Protein AF-A0A2N1PW47-F1 (afdb_monomer_lite)

Secondary structure (DSSP, 8-state):
-HHHHHHHHH-HHHHH-SEEEE-TT--SSEEEEEEEEEETTEEEEEEEEEE-SSS-EE-----SEEEES-SEE-TT-EEEEEE-GGGGGG--

pLDDT: mean 95.73, std 5.23, range [57.31, 98.62]

Radius of gyration: 12.8 Å; chains: 1; bounding box: 29×20×34 Å

Structure (mmCIF, N/CA/C/O backbone):
data_AF-A0A2N1PW47-F1
#
_entry.id   AF-A0A2N1PW47-F1
#
loop_
_atom_site.group_PDB
_atom_site.id
_atom_site.type_symbol
_atom_site.label_atom_id
_atom_site.label_alt_id
_atom_site.label_comp_id
_atom_site.label_asym_id
_atom_site.label_entity_id
_atom_site.label_seq_id
_atom_site.pdbx_PDB_ins_code
_atom_site.Cartn_x
_atom_site.Cartn_y
_atom_site.Cartn_z
_atom_site.occupancy
_atom_site.B_iso_or_equiv
_atom_site.auth_seq_id
_atom_site.auth_comp_id
_atom_site.auth_asym_id
_atom_site.auth_atom_id
_atom_site.pdbx_PDB_model_num
ATOM 1 N N . MET A 1 1 ? -11.114 -8.186 -14.907 1.00 57.31 1 MET A N 1
ATOM 2 C CA . MET A 1 1 ? -11.603 -6.883 -14.402 1.00 57.31 1 MET A CA 1
ATOM 3 C C . MET A 1 1 ? -12.157 -7.004 -12.978 1.00 57.31 1 MET A C 1
ATOM 5 O O . MET A 1 1 ? -11.976 -6.084 -12.196 1.00 57.31 1 MET A O 1
ATOM 9 N N . ASP A 1 2 ? -12.701 -8.161 -12.581 1.00 75.75 2 ASP A N 1
ATOM 10 C CA . ASP A 1 2 ? -13.400 -8.311 -11.289 1.00 75.75 2 ASP A CA 1
ATOM 11 C C . ASP A 1 2 ? -12.502 -8.345 -10.039 1.00 75.75 2 ASP A C 1
ATOM 13 O O . ASP A 1 2 ? -12.936 -7.957 -8.957 1.00 75.75 2 ASP A O 1
ATOM 17 N N . ARG A 1 3 ? -11.225 -8.737 -10.170 1.00 90.56 3 ARG A N 1
ATOM 18 C CA . ARG A 1 3 ? -10.328 -8.923 -9.012 1.00 90.56 3 ARG A CA 1
ATOM 19 C C . ARG A 1 3 ? -10.047 -7.632 -8.233 1.00 90.56 3 ARG A C 1
ATOM 21 O O . ARG A 1 3 ? -10.077 -7.656 -7.011 1.00 90.56 3 ARG A O 1
ATOM 28 N N . MET A 1 4 ? -9.810 -6.508 -8.913 1.00 93.69 4 MET A N 1
ATOM 29 C CA . MET A 1 4 ? -9.560 -5.218 -8.243 1.00 93.69 4 MET A CA 1
ATOM 30 C C . MET A 1 4 ? -10.813 -4.675 -7.550 1.00 93.69 4 MET A C 1
ATOM 32 O O . MET A 1 4 ? -10.732 -4.107 -6.464 1.00 93.69 4 MET A O 1
ATOM 36 N N . ILE A 1 5 ? -11.982 -4.885 -8.161 1.00 95.56 5 ILE A N 1
ATOM 37 C CA . ILE A 1 5 ? -13.267 -4.498 -7.572 1.00 95.56 5 ILE A CA 1
ATOM 38 C C . ILE A 1 5 ? -13.511 -5.299 -6.293 1.00 95.56 5 ILE A C 1
ATOM 40 O O . ILE A 1 5 ? -13.937 -4.724 -5.294 1.00 95.56 5 ILE A O 1
ATOM 44 N N . GLN A 1 6 ? -13.221 -6.602 -6.316 1.00 96.06 6 GLN A N 1
ATOM 45 C CA . GLN A 1 6 ? -13.385 -7.466 -5.152 1.00 96.06 6 GLN A CA 1
ATOM 46 C C . GLN A 1 6 ? -12.429 -7.069 -4.020 1.00 96.06 6 GLN A C 1
ATOM 48 O O . GLN A 1 6 ? -12.890 -6.813 -2.914 1.00 96.06 6 GLN A O 1
ATOM 53 N N . ILE A 1 7 ? -11.139 -6.862 -4.320 1.00 97.00 7 ILE A N 1
ATOM 54 C CA . ILE A 1 7 ? -10.158 -6.370 -3.336 1.00 97.00 7 ILE A CA 1
ATOM 55 C C . ILE A 1 7 ? -10.632 -5.064 -2.697 1.00 97.00 7 ILE A C 1
ATOM 57 O O . ILE A 1 7 ? -10.597 -4.931 -1.479 1.00 97.00 7 ILE A O 1
ATOM 61 N N . ARG A 1 8 ? -11.128 -4.106 -3.487 1.00 96.31 8 ARG A N 1
ATOM 62 C CA . ARG A 1 8 ? -11.647 -2.851 -2.932 1.00 96.31 8 ARG A CA 1
ATOM 63 C C . ARG A 1 8 ? -12.847 -3.074 -2.006 1.00 96.31 8 ARG A C 1
ATOM 65 O O . ARG A 1 8 ? -12.928 -2.403 -0.987 1.00 96.31 8 ARG A O 1
ATOM 72 N N . LYS A 1 9 ? -13.780 -3.964 -2.359 1.00 96.19 9 LYS A N 1
ATOM 73 C CA . LYS A 1 9 ? -14.977 -4.247 -1.544 1.00 96.19 9 LYS A CA 1
ATOM 74 C C . LYS A 1 9 ? -14.640 -4.950 -0.230 1.00 96.19 9 LYS A C 1
ATOM 76 O O . LYS A 1 9 ? -15.270 -4.648 0.776 1.00 96.19 9 LYS A O 1
ATOM 81 N N . ASP A 1 10 ? -13.650 -5.835 -0.252 1.00 96.50 10 ASP A N 1
ATOM 82 C CA . ASP A 1 10 ? -13.260 -6.643 0.908 1.00 96.50 10 ASP A CA 1
ATOM 83 C C . ASP A 1 10 ? -12.348 -5.888 1.887 1.00 96.50 10 ASP A C 1
ATOM 85 O O . ASP A 1 10 ? -12.103 -6.365 2.990 1.00 96.50 10 ASP A O 1
ATOM 89 N N . ASN A 1 11 ? -11.853 -4.705 1.506 1.00 97.38 11 ASN A N 1
ATOM 90 C CA . ASN A 1 11 ? -10.914 -3.918 2.302 1.00 97.38 11 ASN A CA 1
ATOM 91 C C . ASN A 1 11 ? -11.491 -2.526 2.615 1.00 97.38 11 ASN A C 1
ATOM 93 O O . ASN A 1 11 ? -11.417 -1.622 1.771 1.00 97.38 11 ASN A O 1
ATOM 97 N N . PRO A 1 12 ? -12.057 -2.320 3.821 1.00 96.12 12 PRO A N 1
ATOM 98 C CA . PRO A 1 12 ? -12.636 -1.050 4.254 1.00 96.12 12 PRO A CA 1
ATOM 99 C C . PRO A 1 12 ? -11.741 0.174 4.041 1.00 96.12 12 PRO A C 1
ATOM 101 O O . PRO A 1 12 ? -12.252 1.216 3.638 1.00 96.12 12 PRO A O 1
ATOM 104 N N . ALA A 1 13 ? -10.421 0.063 4.205 1.00 97.44 13 ALA A N 1
ATOM 105 C CA . ALA A 1 13 ? -9.488 1.157 3.919 1.00 97.44 13 ALA A CA 1
ATOM 106 C C . ALA A 1 13 ? -9.550 1.629 2.457 1.00 97.44 13 ALA A C 1
ATOM 108 O O . ALA A 1 13 ? -9.546 2.829 2.178 1.00 97.44 13 ALA A O 1
ATOM 109 N N . LEU A 1 14 ? -9.699 0.705 1.507 1.00 96.75 14 LEU A N 1
ATOM 110 C CA . LEU A 1 14 ? -9.812 1.028 0.082 1.00 96.75 14 LEU A CA 1
ATOM 111 C C . LEU A 1 14 ? -11.214 1.517 -0.310 1.00 96.75 14 LEU A C 1
ATOM 113 O O . LEU A 1 14 ? -11.361 2.248 -1.297 1.00 96.75 14 LEU A O 1
ATOM 117 N N . MET A 1 15 ? -12.248 1.114 0.432 1.00 94.56 15 MET A N 1
ATOM 118 C CA . MET A 1 15 ? -13.639 1.485 0.158 1.00 94.56 15 MET A CA 1
ATOM 119 C C . MET A 1 15 ? -14.033 2.815 0.813 1.00 94.56 15 MET A C 1
ATOM 121 O O . MET A 1 15 ? -14.581 3.689 0.137 1.00 94.56 15 MET A O 1
ATOM 125 N N . TYR A 1 16 ? -13.717 2.954 2.100 1.00 94.06 16 TYR A N 1
ATOM 126 C CA . TYR A 1 16 ? -14.208 3.969 3.033 1.00 94.06 16 TYR A CA 1
ATOM 127 C C . TYR A 1 16 ? -13.090 4.691 3.800 1.00 94.06 16 TYR A C 1
ATOM 129 O O . TYR A 1 16 ? -13.407 5.499 4.668 1.00 94.06 16 TYR A O 1
ATOM 137 N N . GLY A 1 17 ? -11.810 4.406 3.516 1.00 86.19 17 GLY A N 1
ATOM 138 C CA . GLY A 1 17 ? -10.679 4.973 4.254 1.00 86.19 17 GLY A CA 1
ATOM 139 C C . GLY A 1 17 ? -10.779 6.487 4.385 1.00 86.19 17 GLY A C 1
ATOM 140 O O . GLY A 1 17 ? -10.858 7.184 3.368 1.00 86.19 17 GLY A O 1
ATOM 141 N N . ASN A 1 18 ? -10.810 6.943 5.636 1.00 86.88 18 ASN A N 1
ATOM 142 C CA . ASN A 1 18 ? -11.000 8.326 6.064 1.00 86.88 18 ASN A CA 1
ATOM 143 C C . ASN A 1 18 ? -9.673 9.072 6.268 1.00 86.88 18 ASN A C 1
ATOM 145 O O . ASN A 1 18 ? -9.694 10.275 6.516 1.00 86.88 18 ASN A O 1
ATOM 149 N N . TYR A 1 19 ? -8.544 8.379 6.111 1.00 94.25 19 TYR A N 1
ATOM 150 C CA . TYR A 1 19 ? -7.208 8.956 6.054 1.00 94.25 19 TYR A CA 1
ATOM 151 C C . TYR A 1 19 ? -6.480 8.509 4.781 1.00 94.25 19 TYR A C 1
ATOM 153 O O . TYR A 1 19 ? -6.636 7.371 4.313 1.00 94.25 19 TYR A O 1
ATOM 161 N N . PHE A 1 20 ? -5.730 9.440 4.199 1.00 96.19 20 PHE A N 1
ATOM 162 C CA . PHE A 1 20 ? -5.007 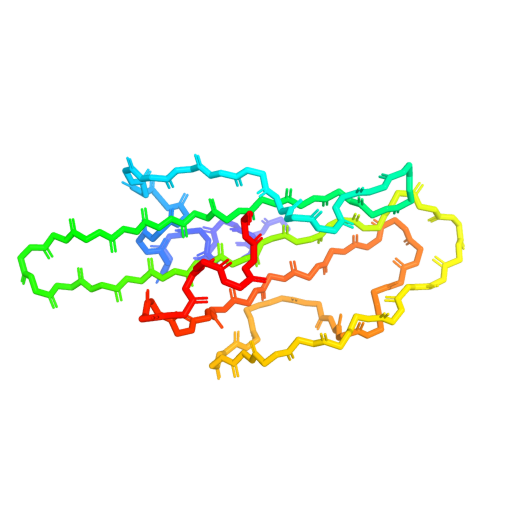9.290 2.943 1.00 96.19 20 PHE A CA 1
ATOM 163 C C . PHE A 1 20 ? -3.712 10.086 3.038 1.00 96.19 20 PHE A C 1
ATOM 165 O O . PHE A 1 20 ? -3.778 11.292 3.258 1.00 96.19 20 PHE A O 1
ATOM 172 N N . GLU A 1 21 ? -2.579 9.438 2.789 1.00 97.94 21 GLU A N 1
ATOM 173 C CA . GLU A 1 21 ? -1.282 10.107 2.678 1.00 97.94 21 GLU A CA 1
ATOM 174 C C . GLU A 1 21 ? -0.450 9.523 1.545 1.00 97.94 21 GLU A C 1
ATOM 176 O O . GLU A 1 21 ? -0.644 8.379 1.118 1.00 97.94 21 GLU A O 1
ATOM 181 N N . ALA A 1 22 ? 0.483 10.328 1.048 1.00 97.94 22 ALA A N 1
ATOM 182 C CA . ALA A 1 22 ? 1.471 9.870 0.085 1.00 97.94 22 ALA A CA 1
ATOM 183 C C . ALA A 1 22 ? 2.460 8.901 0.749 1.00 97.94 22 ALA A C 1
ATOM 185 O O . ALA A 1 22 ? 2.772 9.033 1.923 1.00 97.94 22 ALA A O 1
ATOM 186 N N . TYR A 1 23 ? 2.971 7.939 -0.017 1.00 97.69 23 TYR A N 1
ATOM 187 C CA . TYR A 1 23 ? 4.041 7.069 0.459 1.00 97.69 23 TYR A CA 1
ATOM 188 C C . TYR A 1 23 ? 5.367 7.841 0.591 1.00 97.69 23 TYR A C 1
ATOM 190 O O . TYR A 1 23 ? 5.783 8.521 -0.354 1.00 97.69 23 TYR A O 1
ATOM 198 N N . VAL A 1 24 ? 6.054 7.685 1.726 1.00 97.00 24 VAL A N 1
ATOM 199 C CA . VAL A 1 24 ? 7.272 8.443 2.074 1.00 97.00 24 VAL A CA 1
ATOM 200 C C . VAL A 1 24 ? 8.409 8.281 1.058 1.00 97.00 24 VAL A C 1
ATOM 202 O O . VAL A 1 24 ? 9.129 9.234 0.764 1.00 97.00 24 VAL A O 1
ATOM 205 N N . ASN A 1 25 ? 8.542 7.096 0.448 1.00 96.44 25 ASN A N 1
ATOM 206 C CA . ASN A 1 25 ? 9.613 6.798 -0.514 1.00 96.44 25 ASN A CA 1
ATOM 207 C C . ASN A 1 25 ? 9.163 6.927 -1.979 1.00 96.44 25 ASN A C 1
ATOM 209 O O . ASN A 1 25 ? 9.668 6.225 -2.858 1.00 96.44 25 ASN A O 1
ATOM 213 N N . ASN A 1 26 ? 8.206 7.811 -2.265 1.00 97.19 26 ASN A N 1
ATOM 214 C CA . ASN A 1 26 ? 7.818 8.128 -3.638 1.00 97.19 26 ASN A CA 1
ATOM 215 C C . ASN A 1 26 ? 8.991 8.705 -4.453 1.00 97.19 26 ASN A C 1
ATOM 217 O O . ASN A 1 26 ? 9.717 9.593 -4.012 1.00 97.19 26 ASN A O 1
ATOM 221 N N . THR A 1 27 ? 9.145 8.236 -5.693 1.00 96.81 27 THR A N 1
ATOM 222 C CA . THR A 1 27 ? 10.150 8.712 -6.662 1.00 96.81 27 THR A CA 1
ATOM 223 C C . THR A 1 27 ? 9.539 8.831 -8.062 1.00 96.81 27 THR A C 1
ATOM 225 O O . THR A 1 27 ? 8.366 8.533 -8.264 1.00 96.81 27 THR A O 1
ATOM 228 N N . SER A 1 28 ? 10.310 9.216 -9.084 1.00 96.06 28 SER A N 1
ATOM 229 C CA . SER A 1 28 ? 9.821 9.167 -10.473 1.00 96.06 28 SER A CA 1
ATOM 230 C C . SER A 1 28 ? 9.457 7.752 -10.949 1.00 96.06 28 SER A C 1
ATOM 232 O O . SER A 1 28 ? 8.692 7.617 -11.899 1.00 96.06 28 SER A O 1
ATOM 234 N N . ASN A 1 29 ? 10.006 6.712 -10.307 1.00 96.75 29 ASN A N 1
ATOM 235 C CA . ASN A 1 29 ? 9.870 5.316 -10.733 1.00 96.75 29 ASN A CA 1
ATOM 236 C C . ASN A 1 29 ? 8.878 4.523 -9.876 1.00 96.75 29 ASN A C 1
ATOM 238 O O . ASN A 1 29 ? 8.298 3.564 -10.374 1.00 96.75 29 ASN A O 1
ATOM 242 N N . ILE A 1 30 ? 8.669 4.911 -8.614 1.00 97.81 30 ILE A N 1
ATOM 243 C CA . ILE A 1 30 ? 7.689 4.293 -7.714 1.00 97.81 30 ILE A CA 1
ATOM 244 C C . ILE A 1 30 ? 6.758 5.371 -7.166 1.00 97.81 30 ILE A C 1
ATOM 246 O O . ILE A 1 30 ? 7.212 6.401 -6.672 1.00 97.81 30 ILE A O 1
ATOM 250 N N . GLN A 1 31 ? 5.455 5.145 -7.276 1.00 98.25 31 GLN A N 1
ATOM 251 C CA . GLN A 1 31 ? 4.429 6.039 -6.750 1.00 98.25 31 GLN A CA 1
ATOM 252 C C . GLN A 1 31 ? 3.442 5.242 -5.915 1.00 98.25 31 GLN A C 1
ATOM 254 O O . GLN A 1 31 ? 2.951 4.204 -6.346 1.00 98.25 31 GLN A O 1
ATOM 259 N N . GLY A 1 32 ? 3.123 5.736 -4.734 1.00 98.06 32 GLY A N 1
ATOM 260 C CA . GLY A 1 32 ? 2.283 5.043 -3.788 1.00 98.06 32 GLY A CA 1
ATOM 261 C C . GLY A 1 32 ? 1.613 5.969 -2.795 1.00 98.06 32 GLY A C 1
ATOM 262 O O . GLY A 1 32 ? 1.919 7.162 -2.693 1.00 98.06 32 GLY A O 1
ATOM 263 N N . TYR A 1 33 ? 0.661 5.389 -2.085 1.00 98.19 33 TYR A N 1
ATOM 264 C CA . TYR A 1 33 ? -0.131 6.062 -1.072 1.00 98.19 33 TYR A CA 1
ATOM 265 C C . TYR A 1 33 ? -0.639 5.054 -0.047 1.00 98.19 33 TYR A C 1
ATOM 267 O O . TYR A 1 33 ? -0.844 3.872 -0.350 1.00 98.19 33 TYR A O 1
ATOM 275 N N . LEU A 1 34 ? -0.884 5.552 1.158 1.00 98.19 34 LEU A N 1
ATOM 276 C CA . LEU A 1 34 ? -1.488 4.809 2.247 1.00 98.19 34 LEU A CA 1
ATOM 277 C C . LEU A 1 34 ? -2.958 5.216 2.391 1.00 98.19 34 LEU A C 1
ATOM 279 O O . LEU A 1 34 ? -3.309 6.397 2.381 1.00 98.19 34 LEU A O 1
ATOM 283 N N . ARG A 1 35 ? -3.838 4.222 2.511 1.00 97.75 35 ARG A N 1
ATOM 284 C CA . ARG A 1 35 ? -5.237 4.393 2.914 1.00 97.75 35 ARG A CA 1
ATOM 285 C C . ARG A 1 35 ? -5.413 3.807 4.294 1.00 97.75 35 ARG A C 1
ATOM 287 O O . ARG A 1 35 ? -5.061 2.652 4.511 1.00 97.75 35 ARG A O 1
ATOM 294 N N . TYR A 1 36 ? -6.033 4.562 5.182 1.00 97.38 36 TYR A N 1
ATOM 295 C CA . TYR A 1 36 ? -6.331 4.088 6.522 1.00 97.38 36 TYR A CA 1
ATOM 296 C C . TYR A 1 36 ? -7.802 4.306 6.867 1.00 97.38 36 TYR A C 1
ATOM 298 O O . TYR A 1 36 ? -8.437 5.266 6.417 1.00 97.38 36 TYR A O 1
ATOM 306 N N . PHE A 1 37 ? -8.351 3.349 7.606 1.00 97.00 37 PHE A N 1
ATOM 307 C CA . PHE A 1 37 ? -9.723 3.330 8.077 1.00 97.00 37 PHE A CA 1
ATOM 308 C C . PHE A 1 37 ? -9.759 2.955 9.550 1.0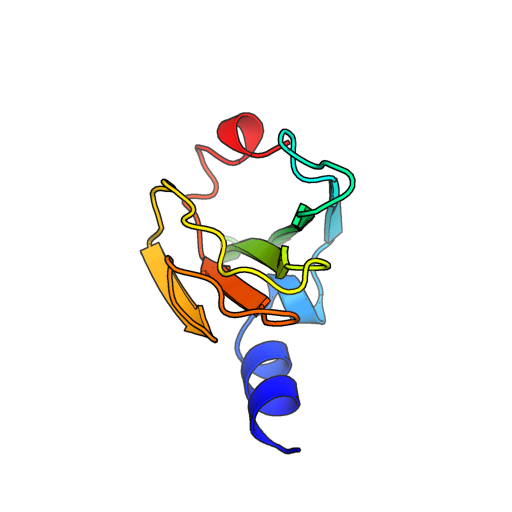0 97.00 37 PHE A C 1
ATOM 310 O O . PHE A 1 37 ? -9.199 1.932 9.940 1.00 97.00 37 PHE A O 1
ATOM 317 N N . THR A 1 38 ? -10.490 3.748 10.331 1.00 94.50 38 THR A N 1
ATOM 318 C CA . THR A 1 38 ? -10.838 3.430 11.715 1.00 94.50 38 THR A CA 1
ATOM 319 C C . THR A 1 38 ? -12.295 3.783 11.993 1.00 94.50 38 THR A C 1
ATOM 321 O O . THR A 1 38 ? -12.730 4.913 11.740 1.00 94.50 38 THR A O 1
ATOM 324 N N . TYR A 1 39 ? -13.075 2.805 12.457 1.00 93.38 39 TYR A N 1
ATOM 325 C CA . TYR A 1 39 ? -14.476 2.987 12.846 1.00 93.38 39 TYR A CA 1
ATOM 326 C C . TYR A 1 39 ? -14.955 1.832 13.735 1.00 93.38 39 TYR A C 1
ATOM 328 O O . TYR A 1 39 ? -14.744 0.673 13.397 1.00 93.38 39 TYR A O 1
ATOM 336 N N . GLU A 1 40 ? -15.620 2.138 14.855 1.00 90.62 40 GLU A N 1
ATOM 337 C CA . GLU A 1 40 ? -16.225 1.148 15.775 1.00 90.62 40 GLU A CA 1
ATOM 338 C C . GLU A 1 40 ? -15.300 -0.028 16.166 1.00 90.62 40 GLU A C 1
ATOM 340 O O . GLU A 1 40 ? -15.731 -1.168 16.312 1.00 90.62 40 GLU A O 1
ATOM 345 N N . GLY A 1 41 ? -14.006 0.252 16.358 1.00 87.69 41 GLY A N 1
ATOM 346 C CA . GLY A 1 41 ? -13.008 -0.755 16.738 1.00 87.69 41 GLY A CA 1
ATOM 347 C C . GLY A 1 41 ? -12.480 -1.603 15.577 1.00 87.69 41 GLY A C 1
ATOM 348 O O . GLY A 1 41 ? -11.629 -2.460 15.802 1.00 87.69 41 GLY A O 1
ATOM 349 N N . LEU A 1 42 ? -12.942 -1.361 14.346 1.00 91.56 42 LEU A N 1
ATOM 350 C CA . LEU A 1 42 ? -12.309 -1.874 13.138 1.00 91.56 42 LEU A CA 1
ATOM 351 C C . LEU A 1 42 ? -11.227 -0.903 12.681 1.00 91.56 42 LEU A C 1
ATOM 353 O O . LEU A 1 42 ? -11.501 0.279 12.472 1.00 91.56 42 LEU A O 1
ATOM 357 N N . GLU A 1 43 ? -10.029 -1.429 12.471 1.00 95.62 43 GLU A N 1
ATOM 358 C CA . GLU A 1 43 ? -8.867 -0.667 12.046 1.00 95.62 43 GLU A CA 1
ATOM 359 C C . GLU A 1 43 ? -8.171 -1.386 10.886 1.00 95.62 43 GLU A C 1
ATOM 361 O O . GLU A 1 43 ? -7.923 -2.590 10.952 1.00 95.62 43 GLU A O 1
ATOM 366 N N . GLN A 1 44 ? -7.900 -0.671 9.794 1.00 97.69 44 GLN A N 1
ATOM 367 C CA . GLN A 1 44 ? -7.206 -1.230 8.635 1.00 97.69 44 GLN A CA 1
ATOM 368 C C . GLN A 1 44 ? -6.355 -0.161 7.948 1.00 97.69 44 GLN A C 1
ATOM 370 O O . GLN A 1 44 ? -6.865 0.894 7.572 1.00 97.69 44 GLN A O 1
ATOM 375 N N . ALA A 1 45 ? -5.080 -0.474 7.713 1.00 97.94 45 ALA A N 1
ATOM 376 C CA . ALA A 1 45 ? -4.174 0.302 6.873 1.00 97.94 45 ALA A CA 1
ATOM 377 C C . ALA A 1 45 ? -3.800 -0.508 5.624 1.00 97.94 45 ALA A C 1
ATOM 379 O O . ALA A 1 45 ? -3.469 -1.690 5.716 1.00 97.94 45 ALA A O 1
ATOM 380 N N . VAL A 1 46 ? -3.867 0.122 4.452 1.00 98.50 46 VAL A N 1
ATOM 381 C CA . VAL A 1 46 ? -3.509 -0.475 3.160 1.00 98.50 46 VAL A CA 1
ATOM 382 C C . VAL A 1 46 ? -2.520 0.431 2.445 1.00 98.50 46 VAL A C 1
ATOM 384 O O . VAL A 1 46 ? -2.828 1.592 2.170 1.00 98.50 46 VAL A O 1
ATOM 387 N N . LEU A 1 47 ? -1.360 -0.121 2.101 1.00 98.50 47 LEU A N 1
ATOM 388 C CA . LEU A 1 47 ? -0.359 0.530 1.267 1.00 98.50 47 LEU A CA 1
ATOM 389 C C . LEU A 1 47 ? -0.531 0.071 -0.184 1.00 98.50 47 LEU A C 1
ATOM 391 O O . LEU A 1 47 ? -0.615 -1.127 -0.473 1.00 98.50 47 LEU A O 1
ATOM 395 N N . VAL A 1 48 ? -0.583 1.037 -1.098 1.00 98.44 48 VAL A N 1
ATOM 396 C CA . VAL A 1 48 ? -0.656 0.805 -2.543 1.00 98.44 48 VAL A CA 1
ATOM 397 C C . VAL A 1 48 ? 0.587 1.393 -3.186 1.00 98.44 48 VAL A C 1
ATOM 399 O O . VAL A 1 48 ? 0.830 2.588 -3.044 1.00 98.44 48 VAL A O 1
ATOM 402 N N . LEU A 1 49 ? 1.342 0.576 -3.920 1.00 98.62 49 LEU A N 1
ATOM 403 C CA . LEU A 1 49 ? 2.523 1.000 -4.670 1.00 98.62 49 LEU A CA 1
ATOM 404 C C . LEU A 1 49 ? 2.364 0.661 -6.156 1.00 98.62 49 LEU A C 1
ATOM 406 O O . LEU A 1 49 ? 1.896 -0.419 -6.522 1.00 98.62 49 LEU A O 1
ATOM 410 N N . HIS A 1 50 ? 2.804 1.571 -7.015 1.00 98.56 50 HIS A N 1
ATOM 411 C CA . HIS A 1 50 ? 2.805 1.458 -8.467 1.00 98.56 50 HIS A CA 1
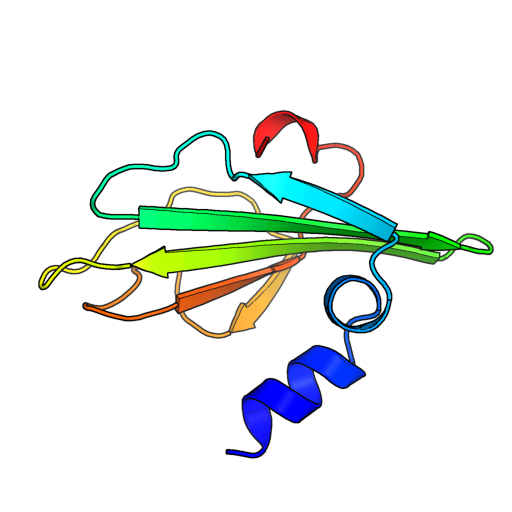ATOM 412 C C . HIS A 1 50 ? 4.219 1.680 -8.992 1.00 98.56 50 HIS A C 1
ATOM 414 O O . HIS A 1 50 ? 4.819 2.730 -8.754 1.00 98.56 50 HIS A O 1
ATOM 420 N N . ASN A 1 51 ? 4.731 0.708 -9.743 1.00 98.50 51 ASN A N 1
ATOM 421 C CA . ASN A 1 51 ? 5.959 0.877 -10.505 1.00 98.50 51 ASN A CA 1
ATOM 422 C C . ASN A 1 51 ? 5.613 1.592 -11.815 1.00 98.50 51 ASN A C 1
ATOM 424 O O . ASN A 1 51 ? 4.766 1.125 -12.568 1.00 98.50 51 ASN A O 1
ATOM 428 N N . LEU A 1 52 ? 6.237 2.736 -12.075 1.00 98.25 52 LEU A N 1
ATOM 429 C CA . LEU A 1 52 ? 6.045 3.541 -13.286 1.00 98.25 52 LEU A CA 1
ATOM 430 C C . LEU A 1 52 ? 7.189 3.372 -14.296 1.00 98.25 52 LEU A C 1
ATOM 432 O O . LEU A 1 52 ? 7.206 4.040 -15.331 1.00 98.25 52 LEU A O 1
ATOM 436 N N . SER A 1 53 ? 8.146 2.495 -14.000 1.00 97.94 53 SER A N 1
ATOM 437 C CA . SER A 1 53 ? 9.313 2.226 -14.834 1.00 97.94 53 SER A CA 1
ATOM 438 C C . SER A 1 53 ? 9.152 0.968 -15.697 1.00 97.94 53 SER A C 1
ATOM 440 O O . SER A 1 53 ? 8.204 0.192 -15.544 1.00 97.94 53 SER A O 1
ATOM 442 N N . GLN A 1 54 ? 10.091 0.794 -16.632 1.00 98.06 54 GLN A N 1
ATOM 443 C CA . GLN A 1 54 ? 10.198 -0.384 -17.504 1.00 98.06 54 GLN A CA 1
ATOM 444 C C . GLN A 1 54 ? 10.950 -1.552 -16.860 1.00 98.06 54 GLN A C 1
ATOM 446 O O . GLN A 1 54 ? 10.915 -2.656 -17.399 1.00 98.06 54 GLN A O 1
ATOM 451 N N . ASP A 1 55 ? 11.604 -1.313 -15.727 1.00 98.06 55 ASP A N 1
ATOM 452 C CA . ASP A 1 55 ? 12.349 -2.317 -14.976 1.00 98.06 55 ASP A CA 1
ATOM 453 C C . ASP A 1 55 ? 11.513 -2.791 -13.785 1.00 98.06 55 ASP A C 1
ATOM 455 O O . ASP A 1 55 ? 10.561 -2.118 -13.382 1.00 98.06 55 ASP A O 1
ATOM 459 N N . SER A 1 56 ? 11.830 -3.954 -13.213 1.00 97.88 56 SER A N 1
ATOM 460 C CA . SER A 1 56 ? 11.204 -4.356 -11.953 1.00 97.88 56 SER A CA 1
ATOM 461 C C . SER A 1 56 ? 11.759 -3.536 -10.785 1.00 97.88 56 SER A C 1
ATOM 463 O O . SER A 1 56 ? 12.867 -2.998 -10.845 1.00 97.88 56 SER A O 1
ATOM 465 N N . TYR A 1 57 ? 10.965 -3.403 -9.726 1.00 97.44 57 TYR A N 1
ATOM 466 C CA . TYR A 1 57 ? 11.329 -2.638 -8.542 1.00 97.44 57 TYR A CA 1
ATOM 467 C C . TYR A 1 57 ? 11.084 -3.482 -7.295 1.00 97.44 57 TYR A C 1
ATOM 469 O O . TYR A 1 57 ? 9.936 -3.768 -6.951 1.00 97.44 57 TYR A O 1
ATOM 477 N N . LEU A 1 58 ? 12.165 -3.869 -6.617 1.00 97.38 58 LEU A N 1
ATOM 478 C CA . LEU A 1 58 ? 12.092 -4.597 -5.356 1.00 97.38 58 LEU A CA 1
ATOM 479 C C . LEU A 1 58 ? 11.816 -3.626 -4.209 1.00 97.38 58 LEU A C 1
ATOM 481 O O . LEU A 1 58 ? 12.588 -2.698 -3.972 1.00 97.38 58 LEU A O 1
ATOM 485 N N . VAL A 1 59 ? 10.731 -3.875 -3.486 1.00 94.44 59 VAL A N 1
ATOM 486 C CA . VAL A 1 59 ? 10.359 -3.132 -2.283 1.00 94.44 59 VAL A CA 1
ATOM 487 C C . VAL A 1 59 ? 10.641 -4.001 -1.060 1.00 94.44 59 VAL A C 1
ATOM 489 O O . VAL A 1 59 ? 10.203 -5.149 -0.998 1.00 94.44 59 VAL A O 1
ATOM 492 N N . ASP A 1 60 ? 11.349 -3.436 -0.085 1.00 94.06 60 ASP A N 1
ATOM 493 C CA . ASP A 1 60 ? 11.547 -4.029 1.238 1.00 94.06 60 ASP A CA 1
ATOM 494 C C . ASP A 1 60 ? 10.598 -3.348 2.233 1.00 94.06 60 ASP A C 1
ATOM 496 O O . ASP A 1 60 ? 10.828 -2.210 2.644 1.00 94.06 60 ASP A O 1
ATOM 500 N N . ILE A 1 61 ? 9.471 -4.002 2.524 1.00 94.56 61 ILE A N 1
ATOM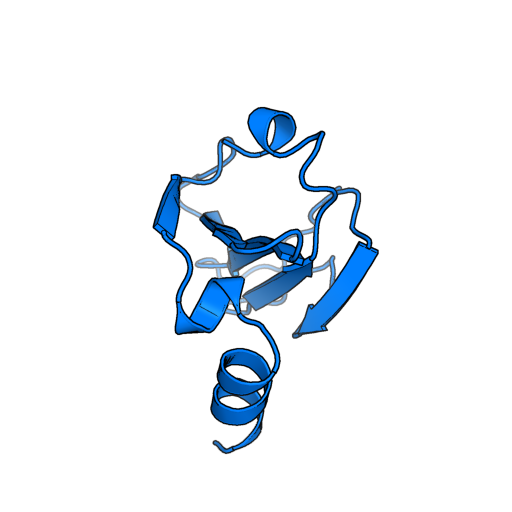 501 C CA . ILE A 1 61 ? 8.452 -3.530 3.469 1.00 94.56 61 ILE A CA 1
ATOM 502 C C . ILE A 1 61 ? 7.926 -4.696 4.301 1.00 94.56 61 ILE A C 1
ATOM 504 O O . ILE A 1 61 ? 7.738 -5.807 3.797 1.00 94.56 61 ILE A O 1
ATOM 508 N N . GLU A 1 62 ? 7.613 -4.419 5.562 1.00 96.12 62 GLU A N 1
ATOM 509 C CA . GLU A 1 62 ? 6.853 -5.341 6.396 1.00 96.12 62 GLU A CA 1
ATOM 510 C C . GLU A 1 62 ? 5.359 -5.206 6.075 1.00 96.12 62 GLU A C 1
ATOM 512 O O . GLU A 1 62 ? 4.818 -4.106 5.972 1.00 96.12 62 GLU A O 1
ATOM 517 N N . TYR A 1 63 ? 4.672 -6.332 5.900 1.00 97.62 63 TYR A N 1
ATOM 518 C CA . TYR A 1 63 ? 3.240 -6.351 5.619 1.00 97.62 63 TYR A CA 1
ATOM 519 C C . TYR A 1 63 ? 2.547 -7.484 6.372 1.00 97.62 63 TYR A C 1
ATOM 521 O O . TYR A 1 63 ? 3.171 -8.488 6.716 1.00 97.62 63 TYR A O 1
ATOM 529 N N . LEU A 1 64 ? 1.249 -7.313 6.617 1.00 97.88 64 LEU A N 1
ATOM 530 C CA . LEU A 1 64 ? 0.408 -8.329 7.248 1.00 97.88 64 LEU A CA 1
ATOM 531 C C . LEU A 1 64 ? -0.141 -9.293 6.190 1.00 97.88 64 LEU A C 1
ATOM 533 O O . LEU A 1 64 ? 0.114 -10.492 6.259 1.00 97.88 64 LEU A O 1
ATOM 537 N N . ASP A 1 65 ? -0.812 -8.760 5.164 1.00 98.00 65 ASP A N 1
ATOM 538 C CA . ASP A 1 65 ? -1.387 -9.540 4.068 1.00 98.00 65 ASP A CA 1
ATOM 539 C C . ASP A 1 65 ? -1.039 -8.957 2.696 1.00 98.00 65 ASP A C 1
ATOM 541 O O . ASP A 1 65 ? -1.133 -7.751 2.452 1.00 98.00 65 ASP A O 1
ATOM 545 N N . LEU A 1 66 ? -0.703 -9.843 1.757 1.00 98.00 66 LEU A N 1
ATOM 546 C CA . LEU A 1 66 ? -0.519 -9.509 0.348 1.00 98.00 66 LEU A CA 1
ATOM 547 C C . LEU A 1 66 ? -1.859 -9.592 -0.388 1.00 98.00 66 LEU A C 1
ATOM 549 O O . LEU A 1 66 ? -2.341 -10.679 -0.711 1.00 98.00 66 LEU A O 1
ATOM 553 N N . LEU A 1 67 ? -2.452 -8.439 -0.697 1.00 98.06 67 LEU A N 1
ATOM 554 C CA . LEU A 1 67 ? -3.741 -8.366 -1.391 1.00 98.06 67 LEU A CA 1
ATOM 555 C C . LEU A 1 67 ? -3.577 -8.531 -2.911 1.00 98.06 67 LEU A C 1
ATOM 557 O O . LEU A 1 67 ? -4.418 -9.145 -3.580 1.00 98.06 67 LEU A O 1
ATOM 561 N N . TYR A 1 68 ? -2.492 -7.989 -3.475 1.00 98.06 68 TYR A N 1
ATOM 562 C CA . TYR A 1 68 ? -2.189 -8.078 -4.903 1.00 98.06 68 TYR A CA 1
ATOM 563 C C . TYR A 1 68 ? -0.712 -7.827 -5.216 1.00 98.06 68 TYR A C 1
ATOM 565 O O . TYR A 1 68 ? -0.083 -6.980 -4.593 1.00 98.06 68 TYR A O 1
ATOM 573 N N . GLY A 1 69 ? -0.207 -8.485 -6.262 1.00 97.19 69 GLY A N 1
ATOM 574 C CA . GLY A 1 69 ? 1.141 -8.267 -6.781 1.00 97.19 69 GLY A CA 1
ATOM 575 C C . GLY A 1 69 ? 2.199 -9.095 -6.059 1.00 97.19 69 GLY A C 1
ATOM 576 O O . GLY A 1 69 ? 1.917 -10.198 -5.594 1.00 97.19 69 GLY A O 1
ATOM 577 N N . THR A 1 70 ? 3.416 -8.562 -6.018 1.00 97.75 70 THR A N 1
ATOM 578 C CA . THR A 1 70 ? 4.627 -9.160 -5.435 1.00 97.75 70 THR A CA 1
ATOM 579 C C . THR A 1 70 ? 5.544 -8.044 -4.931 1.00 97.75 70 THR A C 1
ATOM 581 O O . THR A 1 70 ? 5.447 -6.920 -5.419 1.00 97.75 70 THR A O 1
ATOM 584 N N . LEU A 1 71 ? 6.443 -8.341 -3.983 1.00 97.56 71 LEU A N 1
ATOM 585 C CA . LEU A 1 71 ? 7.437 -7.367 -3.497 1.00 97.56 71 LEU A CA 1
ATOM 586 C C . LEU A 1 71 ? 8.440 -6.944 -4.580 1.00 97.56 71 LEU A C 1
ATOM 588 O O . LEU A 1 71 ? 8.895 -5.807 -4.583 1.00 97.56 71 LEU A O 1
ATOM 592 N N . ASP A 1 72 ? 8.758 -7.840 -5.516 1.00 98.19 72 ASP A N 1
ATOM 593 C CA . ASP A 1 72 ? 9.416 -7.485 -6.775 1.00 98.19 72 ASP A CA 1
ATOM 594 C C . ASP A 1 72 ? 8.335 -7.030 -7.761 1.00 98.19 72 ASP A C 1
ATOM 596 O O . ASP A 1 72 ? 7.679 -7.856 -8.405 1.00 98.19 72 ASP A O 1
ATOM 600 N N . ILE A 1 73 ? 8.046 -5.727 -7.780 1.00 98.44 73 ILE A N 1
ATOM 601 C CA . ILE A 1 73 ? 6.957 -5.157 -8.573 1.00 98.44 73 ILE A CA 1
ATOM 602 C C . ILE A 1 73 ? 7.409 -5.124 -10.036 1.00 98.44 73 ILE A C 1
ATOM 604 O O . ILE A 1 73 ? 8.334 -4.374 -10.362 1.00 98.44 73 ILE A O 1
ATOM 608 N N . PRO A 1 74 ? 6.764 -5.874 -10.950 1.00 98.56 74 PRO A N 1
ATOM 609 C CA . PRO A 1 74 ? 7.173 -5.890 -12.350 1.00 98.56 74 PRO A CA 1
ATOM 610 C C . PRO A 1 74 ? 7.007 -4.507 -12.993 1.00 98.56 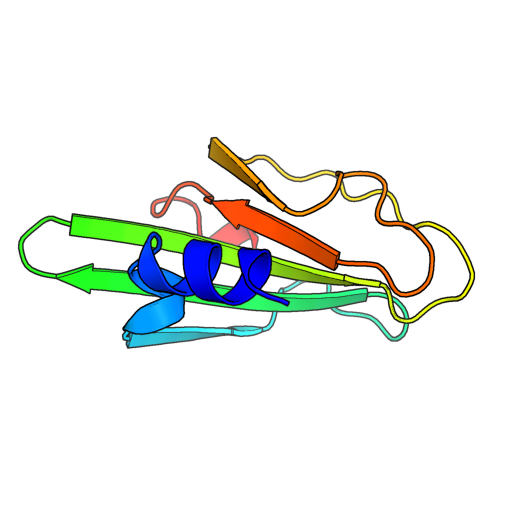74 PRO A C 1
ATOM 612 O O . PRO A 1 74 ? 6.314 -3.639 -12.457 1.00 98.56 74 PRO A O 1
ATOM 615 N N . ALA A 1 75 ? 7.613 -4.322 -14.165 1.00 98.50 75 ALA A N 1
ATOM 616 C CA . ALA A 1 75 ? 7.452 -3.125 -14.984 1.00 98.50 75 ALA A CA 1
ATOM 617 C C . ALA A 1 75 ? 5.972 -2.740 -15.130 1.00 98.50 75 ALA A C 1
ATOM 619 O O . ALA A 1 75 ? 5.140 -3.586 -15.476 1.00 98.50 75 ALA A O 1
ATOM 620 N N . TYR A 1 76 ? 5.641 -1.477 -14.852 1.00 98.19 76 TYR A N 1
ATOM 621 C CA . TYR A 1 76 ? 4.260 -0.965 -14.865 1.00 98.19 76 TYR A CA 1
ATOM 622 C C . TYR A 1 76 ? 3.270 -1.713 -13.944 1.00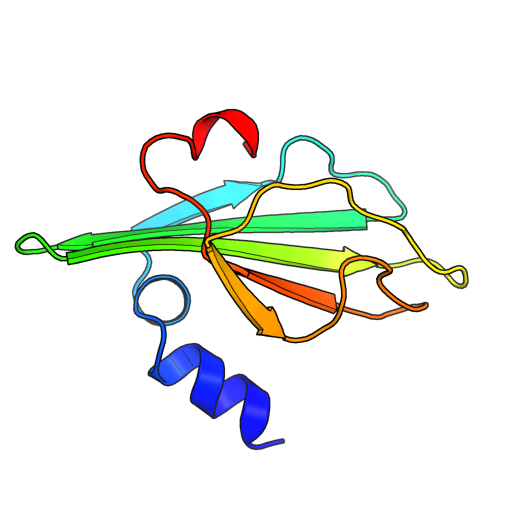 98.19 76 TYR A C 1
ATOM 624 O O . TYR A 1 76 ? 2.051 -1.631 -14.116 1.00 98.19 76 TYR A O 1
ATOM 632 N N . GLY A 1 77 ? 3.790 -2.481 -12.985 1.00 98.19 77 GLY A N 1
ATOM 633 C CA . GLY A 1 77 ? 3.037 -3.311 -12.056 1.00 98.19 77 GLY A CA 1
ATOM 634 C C . GLY A 1 77 ? 2.558 -2.562 -10.817 1.00 98.19 77 GLY A C 1
ATOM 635 O O . GLY A 1 77 ? 2.763 -1.360 -10.641 1.00 98.19 77 GLY A O 1
ATOM 636 N N . SER A 1 78 ? 1.879 -3.282 -9.927 1.00 98.31 78 SER A N 1
ATOM 637 C CA . SER A 1 78 ? 1.408 -2.725 -8.657 1.00 98.31 78 SER A CA 1
ATOM 638 C C . SER A 1 78 ? 1.459 -3.753 -7.539 1.00 98.31 78 SER A C 1
ATOM 640 O O . SER A 1 78 ? 1.250 -4.944 -7.781 1.00 98.31 78 SER A O 1
ATOM 642 N N . LEU A 1 79 ? 1.680 -3.259 -6.327 1.00 98.50 79 LEU A N 1
ATOM 643 C CA . LEU A 1 79 ? 1.634 -3.991 -5.070 1.00 98.50 79 LEU A CA 1
ATOM 644 C C . LEU A 1 79 ? 0.545 -3.376 -4.191 1.00 98.50 79 LEU A C 1
ATOM 646 O O . LEU A 1 79 ? 0.449 -2.155 -4.078 1.00 98.50 79 LEU A O 1
ATOM 650 N N . ILE A 1 80 ? -0.280 -4.223 -3.585 1.00 98.50 80 ILE A N 1
ATOM 651 C CA . ILE A 1 80 ? -1.278 -3.811 -2.598 1.00 98.50 80 ILE A CA 1
ATOM 652 C C . ILE A 1 80 ? -1.134 -4.733 -1.395 1.00 98.50 80 ILE A C 1
ATOM 654 O O . ILE A 1 80 ? -1.263 -5.953 -1.540 1.00 98.50 80 ILE A O 1
ATOM 658 N N . VAL A 1 81 ? -0.895 -4.153 -0.224 1.00 98.62 81 VAL A N 1
ATOM 659 C CA . VAL A 1 81 ? -0.702 -4.892 1.028 1.00 98.62 81 VAL A CA 1
ATOM 660 C C . VAL A 1 81 ? -1.436 -4.225 2.183 1.00 98.62 81 VAL A C 1
ATOM 662 O O . VAL A 1 81 ? -1.625 -3.008 2.177 1.00 98.62 81 VAL A O 1
ATOM 665 N N . THR A 1 82 ? -1.828 -5.004 3.185 1.00 98.31 82 THR A N 1
ATOM 666 C CA . THR A 1 82 ? -2.175 -4.459 4.503 1.00 98.31 82 THR A CA 1
ATOM 667 C C . THR A 1 82 ? -0.903 -4.279 5.329 1.00 98.31 82 THR A C 1
ATOM 669 O O . THR A 1 82 ? 0.014 -5.099 5.263 1.00 98.31 82 THR A O 1
ATOM 672 N N . VAL A 1 83 ? -0.837 -3.203 6.108 1.00 97.94 83 VAL A N 1
ATOM 673 C CA . VAL A 1 83 ? 0.271 -2.922 7.039 1.00 97.94 83 VAL A CA 1
ATOM 674 C C . VAL A 1 83 ? -0.275 -2.762 8.452 1.00 97.94 83 VAL A C 1
ATOM 676 O O . VAL A 1 83 ? -1.478 -2.555 8.625 1.00 97.94 83 VAL A O 1
ATOM 679 N N . ASP A 1 84 ? 0.593 -2.874 9.458 1.00 97.31 84 ASP A N 1
ATOM 680 C CA . ASP A 1 84 ? 0.212 -2.655 10.854 1.00 97.31 84 ASP A CA 1
ATOM 681 C C . ASP A 1 84 ? -0.239 -1.194 11.055 1.00 97.31 84 ASP A C 1
ATOM 683 O O . ASP A 1 84 ? 0.567 -0.276 10.862 1.00 97.31 84 ASP A O 1
ATOM 687 N N . PRO A 1 85 ? -1.504 -0.952 11.449 1.00 95.31 85 PRO A N 1
ATOM 688 C CA . PRO A 1 85 ? -2.001 0.386 11.741 1.00 95.31 85 PRO A CA 1
ATOM 689 C C . PRO A 1 85 ? -1.191 1.168 12.779 1.00 95.31 85 PRO A C 1
ATOM 691 O O . PRO A 1 85 ? -1.114 2.393 12.708 1.00 95.31 85 PRO A O 1
ATOM 694 N N . LEU A 1 86 ? -0.536 0.476 13.715 1.00 95.62 86 LEU A N 1
ATOM 695 C CA . LEU A 1 86 ? 0.296 1.109 14.741 1.00 95.62 86 LEU A CA 1
ATOM 696 C C . LEU A 1 86 ? 1.633 1.625 14.192 1.00 95.62 86 LEU A C 1
ATOM 698 O O . LEU A 1 86 ? 2.366 2.307 14.907 1.00 95.62 86 LEU A O 1
ATOM 702 N N . ARG A 1 87 ? 1.959 1.292 12.938 1.00 95.06 87 ARG A N 1
ATOM 703 C CA . ARG A 1 87 ? 3.237 1.594 12.280 1.00 95.06 87 ARG A CA 1
ATOM 704 C C . ARG A 1 87 ? 3.054 2.370 10.974 1.00 95.06 87 ARG A C 1
ATOM 706 O O . ARG A 1 87 ? 3.963 2.402 10.153 1.00 95.06 87 ARG A O 1
ATOM 713 N N . ILE A 1 88 ? 1.899 3.016 10.767 1.00 93.44 88 ILE A N 1
ATOM 714 C CA . ILE A 1 88 ? 1.618 3.774 9.531 1.00 93.44 88 ILE A CA 1
ATOM 715 C C . ILE A 1 88 ? 2.624 4.904 9.274 1.00 93.44 88 ILE A C 1
ATOM 717 O O . ILE A 1 88 ? 2.938 5.166 8.118 1.00 93.44 88 ILE A O 1
ATOM 721 N N . GLU A 1 89 ? 3.173 5.502 10.336 1.00 94.75 89 GLU A N 1
ATOM 722 C CA . GLU A 1 89 ? 4.187 6.570 10.291 1.00 94.75 89 GLU A CA 1
ATOM 723 C C . GLU A 1 89 ? 5.500 6.133 9.617 1.00 94.75 89 GLU A C 1
ATOM 725 O O . GLU A 1 89 ? 6.290 6.967 9.193 1.00 94.75 89 GLU A O 1
ATOM 730 N N . GLU A 1 90 ? 5.758 4.828 9.488 1.00 95.06 90 GLU A N 1
ATOM 731 C CA . GLU A 1 90 ? 6.931 4.317 8.761 1.00 95.06 90 GLU A CA 1
ATOM 732 C C . GLU A 1 90 ? 6.774 4.433 7.235 1.00 95.06 90 GLU A C 1
ATOM 734 O O . GLU A 1 90 ? 7.745 4.270 6.493 1.00 95.06 90 GLU A O 1
ATOM 739 N N . TYR A 1 91 ? 5.554 4.700 6.757 1.00 93.50 91 TYR A N 1
ATOM 740 C CA . TYR A 1 91 ? 5.197 4.666 5.341 1.00 93.50 91 TYR A CA 1
ATOM 741 C C . TYR A 1 91 ? 4.739 6.018 4.782 1.00 93.50 91 TYR A C 1
ATOM 743 O O . TYR A 1 91 ? 4.466 6.078 3.583 1.00 93.50 91 TYR A O 1
ATOM 751 N N . ILE A 1 92 ? 4.645 7.078 5.586 1.00 91.38 92 ILE A N 1
ATOM 752 C CA . ILE A 1 92 ? 4.117 8.396 5.176 1.00 91.38 92 ILE A CA 1
ATOM 753 C C . ILE A 1 92 ? 5.134 9.522 5.363 1.00 91.38 92 ILE A C 1
ATOM 755 O O . ILE A 1 92 ? 5.995 9.408 6.261 1.00 91.38 92 ILE A O 1
#

Sequence (92 aa):
MDRMIQIRKDNPALMYGNYFEAYVNNTSNIQGYLRYFTYEGLEQAVLVLHNLSQDSYLVDIEYLDLLYGTLDIPAYGSLIVTVDPLRIEEYI

Foldseek 3Di:
DVLVVVLCVVACQNPPFPDKDWWPPDDPFKTKIKGWDDDPRDTWIKIKMFGAAQAWDAADDDFDDWSDADNRAHHRGMTMGIHDPVCVVVTD